Protein AF-A0A392VNH1-F1 (afdb_monomer_lite)

Organism: NCBI:txid97028

Structure (mmCIF, N/CA/C/O backbone):
data_AF-A0A392VNH1-F1
#
_entry.id   AF-A0A392VNH1-F1
#
loop_
_atom_site.group_PDB
_atom_site.id
_atom_site.type_symbol
_atom_site.label_atom_id
_atom_site.label_alt_id
_atom_site.label_comp_id
_atom_site.label_asym_id
_atom_site.label_entity_id
_atom_site.label_seq_id
_atom_site.pdbx_PDB_ins_code
_atom_site.Cartn_x
_atom_site.Cartn_y
_atom_site.Cartn_z
_atom_site.occupancy
_atom_site.B_iso_or_equiv
_atom_site.auth_seq_id
_atom_site.auth_comp_id
_atom_site.auth_asym_id
_atom_site.auth_atom_id
_atom_site.pdbx_PDB_model_num
ATOM 1 N N . THR A 1 1 ? -22.837 -6.531 37.510 1.00 77.06 1 THR A N 1
ATOM 2 C CA . THR A 1 1 ? -22.581 -5.074 37.593 1.00 77.06 1 THR A CA 1
ATOM 3 C C . THR A 1 1 ? -21.116 -4.726 37.375 1.00 77.06 1 THR A C 1
ATOM 5 O O . THR A 1 1 ? -20.851 -3.957 36.466 1.00 77.06 1 THR A O 1
ATOM 8 N N . ALA A 1 2 ? -20.161 -5.328 38.100 1.00 90.69 2 ALA A N 1
ATOM 9 C CA . ALA A 1 2 ? -18.722 -5.095 37.879 1.00 90.69 2 ALA A CA 1
ATOM 10 C C . ALA A 1 2 ? -18.224 -5.521 36.481 1.00 90.69 2 ALA A C 1
ATOM 12 O O . ALA A 1 2 ? -17.480 -4.786 35.845 1.00 90.69 2 ALA A O 1
ATOM 13 N N . GLU A 1 3 ? -18.708 -6.653 35.961 1.00 93.31 3 GLU A N 1
ATOM 14 C CA . GLU A 1 3 ? -18.324 -7.136 34.624 1.00 93.31 3 GLU A CA 1
ATOM 15 C C . GLU A 1 3 ? -18.777 -6.197 33.495 1.00 93.31 3 GLU A C 1
ATOM 17 O O . GLU A 1 3 ? -18.044 -5.959 32.544 1.00 93.31 3 GLU A O 1
ATOM 22 N N . ILE A 1 4 ? -19.955 -5.581 33.636 1.00 95.00 4 ILE A N 1
ATOM 23 C CA . ILE A 1 4 ? -20.457 -4.590 32.670 1.00 95.00 4 ILE A CA 1
ATOM 24 C C . ILE A 1 4 ? -19.579 -3.333 32.689 1.00 95.00 4 ILE A C 1
ATOM 26 O O . ILE A 1 4 ? -19.298 -2.772 31.634 1.00 95.00 4 ILE A O 1
ATOM 30 N N . ALA A 1 5 ? -19.119 -2.905 33.869 1.00 95.62 5 ALA A N 1
ATOM 31 C CA . ALA A 1 5 ? -18.202 -1.775 33.991 1.00 95.62 5 ALA A CA 1
ATOM 32 C C . ALA A 1 5 ? -16.828 -2.086 33.370 1.00 95.62 5 ALA A C 1
ATOM 34 O O . ALA A 1 5 ? -16.300 -1.266 32.626 1.00 95.62 5 ALA A O 1
ATOM 35 N N . ARG A 1 6 ? -16.294 -3.295 33.599 1.00 96.44 6 ARG A N 1
ATOM 36 C CA . ARG A 1 6 ? -15.047 -3.770 32.976 1.00 96.44 6 ARG A CA 1
ATOM 37 C C . ARG A 1 6 ? -15.145 -3.775 31.450 1.00 96.44 6 ARG A C 1
ATOM 39 O O . ARG A 1 6 ? -14.278 -3.223 30.782 1.00 96.44 6 ARG A O 1
ATOM 46 N N . LEU A 1 7 ? -16.230 -4.331 30.911 1.00 97.25 7 LEU A N 1
ATOM 47 C CA . LEU A 1 7 ? -16.483 -4.372 29.469 1.00 97.25 7 LEU A CA 1
ATOM 48 C C . LEU A 1 7 ? -16.696 -2.976 28.868 1.00 97.25 7 LEU A C 1
ATOM 50 O O . LEU A 1 7 ? -16.307 -2.732 27.728 1.00 97.25 7 LEU A O 1
ATOM 54 N N . ALA A 1 8 ? -17.307 -2.047 29.608 1.00 96.94 8 ALA A N 1
ATOM 55 C CA . ALA A 1 8 ? -17.461 -0.667 29.155 1.00 96.94 8 ALA A CA 1
ATOM 56 C C . ALA A 1 8 ? -16.106 0.050 29.030 1.00 96.94 8 ALA A C 1
ATOM 58 O O . ALA A 1 8 ? -15.901 0.767 28.050 1.00 96.94 8 ALA A O 1
ATOM 59 N N . GLU A 1 9 ? -15.190 -0.185 29.973 1.00 97.31 9 GLU A N 1
ATOM 60 C CA . GLU A 1 9 ? -13.839 0.383 29.943 1.00 97.31 9 GLU A CA 1
ATOM 61 C C . GLU A 1 9 ? -12.977 -0.249 28.840 1.00 97.31 9 GLU A C 1
ATOM 63 O O . GLU A 1 9 ? -12.351 0.472 28.065 1.00 97.31 9 GLU A O 1
ATOM 68 N N . GLU A 1 10 ? -13.012 -1.579 28.681 1.00 97.62 10 GLU A N 1
ATOM 69 C CA . GLU A 1 10 ? -12.344 -2.271 27.564 1.00 97.62 10 GLU A CA 1
ATOM 70 C C . GLU A 1 10 ? -12.845 -1.765 26.207 1.00 97.62 10 GLU A C 1
ATOM 72 O O . GLU A 1 10 ? -12.042 -1.485 25.319 1.00 97.62 10 GLU A O 1
ATOM 77 N N . ARG A 1 11 ? -14.161 -1.578 26.045 1.00 97.25 11 ARG A N 1
ATOM 78 C CA . ARG A 1 11 ? -14.726 -1.036 24.803 1.00 97.25 11 ARG A CA 1
ATOM 79 C C . ARG A 1 11 ? -14.237 0.385 24.531 1.00 97.25 11 ARG A C 1
ATOM 81 O O . ARG A 1 11 ? -13.919 0.694 23.387 1.00 97.25 11 ARG A O 1
ATOM 88 N N . LYS A 1 12 ? -14.184 1.244 25.553 1.00 98.06 12 LYS A N 1
ATOM 89 C CA . LYS A 1 12 ? -13.681 2.616 25.410 1.00 98.06 12 LYS A CA 1
ATOM 90 C C . LYS A 1 12 ? -12.217 2.610 24.963 1.00 98.06 12 LYS A C 1
ATOM 92 O O . LYS A 1 12 ? -11.882 3.278 23.990 1.00 98.06 12 LYS A O 1
ATOM 97 N N . LYS A 1 13 ? -11.384 1.789 25.606 1.00 97.88 13 LYS A N 1
ATOM 98 C CA . LYS A 1 13 ? -9.978 1.616 25.234 1.00 97.88 13 LYS A CA 1
ATOM 99 C C . LYS A 1 13 ? -9.821 1.116 23.794 1.00 97.88 13 LYS A C 1
ATOM 101 O O . LYS A 1 13 ? -9.035 1.673 23.039 1.00 97.88 13 LYS A O 1
ATOM 106 N N . LEU A 1 14 ? -10.616 0.126 23.382 1.00 97.69 14 LEU A N 1
ATOM 107 C CA . LEU A 1 14 ? -10.608 -0.372 22.003 1.00 97.69 14 LEU A CA 1
ATOM 108 C C . LEU A 1 14 ? -11.020 0.700 20.986 1.00 97.69 14 LEU A C 1
ATOM 110 O O . LEU A 1 14 ? -10.470 0.738 19.890 1.00 97.69 14 LEU A O 1
ATOM 114 N N . GLN A 1 15 ? -11.970 1.575 21.324 1.00 97.88 15 GLN A N 1
ATOM 115 C CA . GLN A 1 15 ? -12.355 2.690 20.451 1.00 97.88 15 GLN A CA 1
ATOM 116 C C . GLN A 1 15 ? -11.231 3.725 20.308 1.00 97.88 15 GLN A C 1
ATOM 118 O O . GLN A 1 15 ? -11.010 4.225 19.207 1.00 97.88 15 GLN A O 1
ATOM 123 N N . GLU A 1 16 ? -10.510 4.022 21.390 1.00 97.88 16 GLU A N 1
ATOM 124 C CA . GLU A 1 16 ? -9.342 4.912 21.366 1.00 97.88 16 GLU A CA 1
ATOM 125 C C . GLU A 1 16 ? -8.197 4.315 20.532 1.00 97.88 16 GLU A C 1
ATOM 127 O O . GLU A 1 16 ? -7.642 4.999 19.670 1.00 97.88 16 GLU A O 1
ATOM 132 N N . GLU A 1 17 ? -7.891 3.028 20.722 1.00 97.56 17 GLU A N 1
ATOM 133 C CA . GLU A 1 17 ? -6.878 2.307 19.940 1.00 97.56 17 GLU A CA 1
ATOM 134 C C . GLU A 1 17 ? -7.248 2.230 18.453 1.00 97.56 17 GLU A C 1
ATOM 136 O O . GLU A 1 17 ? -6.392 2.456 17.598 1.00 97.56 17 GLU A O 1
ATOM 141 N N . LEU A 1 18 ? -8.523 1.985 18.125 1.00 95.12 18 LEU A N 1
ATOM 142 C CA . LEU A 1 18 ? -9.006 2.014 16.742 1.00 95.12 18 LEU A CA 1
ATOM 143 C C . LEU A 1 18 ? -8.858 3.398 16.108 1.00 95.12 18 LEU A C 1
ATOM 145 O O . LEU A 1 18 ? -8.426 3.489 14.961 1.00 95.12 18 LEU A O 1
ATOM 149 N N . GLY A 1 19 ? -9.185 4.468 16.835 1.00 95.38 19 GLY A N 1
ATOM 150 C CA . GLY A 1 19 ? -9.015 5.834 16.339 1.00 95.38 19 GLY A CA 1
ATOM 151 C C . GLY A 1 19 ? -7.546 6.178 16.082 1.00 95.38 19 GLY A C 1
ATOM 152 O O . GLY A 1 19 ? -7.210 6.721 15.031 1.00 95.38 19 GLY A O 1
ATOM 153 N N . ALA A 1 20 ? -6.655 5.802 17.003 1.00 95.19 20 ALA A N 1
ATOM 154 C CA . ALA A 1 20 ? -5.215 5.979 16.830 1.00 95.19 20 ALA A CA 1
ATOM 155 C C . ALA A 1 20 ? -4.678 5.177 15.634 1.00 95.19 20 ALA A C 1
ATOM 157 O O . ALA A 1 20 ? -3.876 5.691 14.854 1.00 95.19 20 ALA A O 1
ATOM 158 N N . LEU A 1 21 ? -5.154 3.942 15.453 1.00 90.00 21 LEU A N 1
ATOM 159 C CA . LEU A 1 21 ? -4.783 3.108 14.315 1.00 90.00 21 LEU A CA 1
ATOM 160 C C . LEU A 1 21 ? -5.260 3.719 12.992 1.00 90.00 21 LEU A C 1
ATOM 162 O O . LEU A 1 21 ? -4.482 3.789 12.048 1.00 90.00 21 LEU A O 1
ATOM 166 N N . GLN A 1 22 ? -6.494 4.221 12.929 1.00 86.12 22 GLN A N 1
ATOM 167 C CA . GLN A 1 22 ? -7.014 4.905 11.741 1.00 86.12 22 GLN A CA 1
ATOM 168 C C . GLN A 1 22 ? -6.188 6.143 11.382 1.00 86.12 22 GLN A C 1
ATOM 170 O O . GLN A 1 22 ? -5.858 6.322 10.214 1.00 86.12 22 GLN A O 1
ATOM 175 N 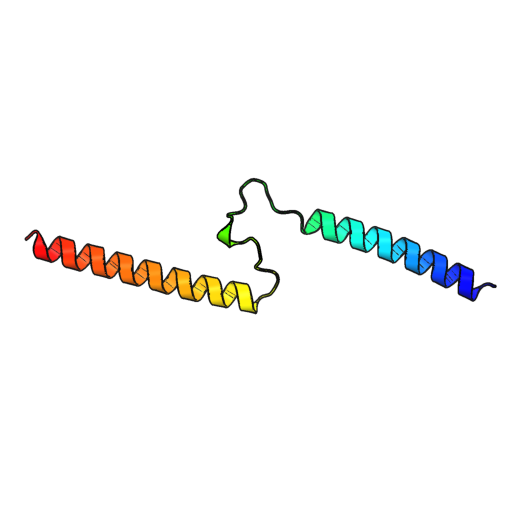N . LEU A 1 23 ? -5.795 6.949 12.373 1.00 88.06 23 LEU A N 1
ATOM 176 C CA . LEU A 1 23 ? -4.901 8.095 12.170 1.00 88.06 23 LEU A CA 1
ATOM 177 C C . LEU A 1 23 ? -3.494 7.670 11.718 1.00 88.06 23 LEU A C 1
ATOM 179 O O . LEU A 1 23 ? -2.863 8.350 10.913 1.00 88.06 23 LEU A O 1
ATOM 183 N N . SER A 1 24 ? -2.991 6.535 12.203 1.00 83.69 24 SER A N 1
ATOM 184 C CA . SER A 1 24 ? -1.710 5.988 11.744 1.00 83.69 24 SER A CA 1
ATOM 185 C C . SER A 1 24 ? -1.780 5.406 10.330 1.00 83.69 24 SER A C 1
ATOM 187 O O . SER A 1 24 ? -0.743 5.274 9.688 1.00 83.69 24 SER A O 1
ATOM 189 N N . MET A 1 25 ? -2.971 5.015 9.875 1.00 82.94 25 MET A N 1
ATOM 190 C CA . MET A 1 25 ? -3.217 4.453 8.546 1.00 82.94 25 MET A CA 1
ATOM 191 C C . MET A 1 25 ? -3.715 5.498 7.540 1.00 82.94 25 MET A C 1
ATOM 193 O O . MET A 1 25 ? -3.956 5.148 6.384 1.00 82.94 25 MET A O 1
ATOM 197 N N . THR A 1 26 ? -3.904 6.758 7.950 1.00 80.75 26 THR A N 1
ATOM 198 C CA . THR A 1 26 ? -4.263 7.824 7.010 1.00 80.75 26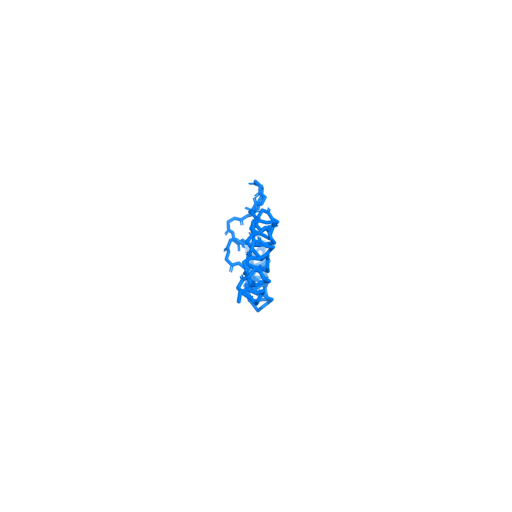 THR A CA 1
ATOM 199 C C . THR A 1 26 ? -3.150 7.981 5.972 1.00 80.75 26 THR A C 1
ATOM 201 O O . THR A 1 26 ? -1.987 8.093 6.368 1.00 80.75 26 THR A O 1
ATOM 204 N N . PRO A 1 27 ? -3.483 8.006 4.670 1.00 74.56 27 PRO A N 1
ATOM 205 C CA . PRO A 1 27 ? -2.488 8.176 3.623 1.00 74.56 27 PRO A CA 1
ATOM 206 C C . PRO A 1 27 ? -1.691 9.471 3.793 1.00 74.56 27 PRO A C 1
ATOM 208 O O . PRO A 1 27 ? -2.244 10.496 4.204 1.00 74.56 27 PRO A O 1
ATOM 211 N N . VAL A 1 28 ? -0.407 9.439 3.443 1.00 82.56 28 VAL A N 1
ATOM 212 C CA . VAL A 1 28 ? 0.423 10.653 3.353 1.00 82.56 28 VAL A CA 1
ATOM 213 C C . VAL A 1 28 ? 0.010 11.473 2.120 1.00 82.56 28 VAL A C 1
ATOM 215 O O . VAL A 1 28 ? -0.416 10.898 1.122 1.00 82.56 28 VAL A O 1
ATOM 218 N N . GLU A 1 29 ? 0.125 12.810 2.167 1.00 78.44 29 GLU A N 1
ATOM 219 C CA . GLU A 1 29 ? -0.276 13.690 1.045 1.00 78.44 29 GLU A CA 1
ATOM 220 C C . GLU A 1 29 ? 0.380 13.304 -0.292 1.00 78.44 29 GLU A C 1
ATOM 222 O O . GLU A 1 29 ? -0.277 13.352 -1.330 1.00 78.44 29 GLU A O 1
ATOM 227 N N . ASP A 1 30 ? 1.635 12.851 -0.255 1.00 81.19 30 ASP A N 1
ATOM 228 C CA . ASP A 1 30 ? 2.411 12.433 -1.432 1.00 81.19 30 ASP A CA 1
ATOM 229 C C . ASP A 1 30 ? 2.347 10.923 -1.707 1.00 81.19 30 ASP A C 1
ATOM 231 O O . ASP A 1 30 ? 3.118 10.386 -2.510 1.00 81.19 30 ASP A O 1
ATOM 235 N N . GLU A 1 31 ? 1.469 10.196 -1.016 1.00 78.62 31 GLU A N 1
ATOM 236 C CA . GLU A 1 31 ? 1.338 8.765 -1.222 1.00 78.62 31 GLU A CA 1
ATOM 237 C C . GLU A 1 31 ? 0.720 8.495 -2.607 1.00 78.62 31 GLU A C 1
ATOM 239 O O . GLU A 1 31 ? -0.383 8.975 -2.900 1.00 78.62 31 GLU A O 1
ATOM 244 N N . PRO A 1 32 ? 1.407 7.742 -3.488 1.00 75.19 32 PRO A N 1
ATOM 245 C CA . PRO A 1 32 ? 0.932 7.545 -4.846 1.00 75.19 32 PRO A CA 1
ATOM 246 C C . PRO A 1 32 ? -0.419 6.823 -4.852 1.00 75.19 32 PRO A C 1
ATOM 248 O O . PRO A 1 32 ? -0.666 5.909 -4.071 1.00 75.19 32 PRO A O 1
ATOM 251 N N . GLU A 1 33 ? -1.307 7.160 -5.790 1.00 74.62 33 GLU A N 1
ATOM 252 C CA . GLU A 1 33 ? -2.619 6.492 -5.867 1.00 74.62 33 GLU A CA 1
ATOM 253 C C . GLU A 1 33 ? -2.500 4.974 -6.030 1.00 74.62 33 GLU A C 1
ATOM 255 O O . GLU A 1 33 ? -3.380 4.231 -5.616 1.00 74.62 33 GLU A O 1
ATOM 260 N N . THR A 1 34 ? -1.377 4.500 -6.567 1.00 72.94 34 THR A N 1
ATOM 261 C CA . THR A 1 34 ? -1.084 3.079 -6.746 1.00 72.94 34 THR A CA 1
ATOM 262 C C . THR A 1 34 ? -0.772 2.329 -5.452 1.00 72.94 34 THR A C 1
ATOM 264 O O . THR A 1 34 ? -0.742 1.101 -5.483 1.00 72.94 34 THR A O 1
ATOM 267 N N . SER A 1 35 ? -0.483 3.026 -4.347 1.00 71.06 35 SER A N 1
ATOM 268 C CA . SER A 1 35 ? -0.380 2.417 -3.014 1.00 71.06 35 SER A CA 1
ATOM 269 C C . SER A 1 35 ? -1.703 2.434 -2.251 1.00 71.06 35 SER A C 1
ATOM 271 O O . SER A 1 35 ? -1.858 1.670 -1.296 1.00 71.06 35 SER A O 1
ATOM 273 N N . ARG A 1 36 ? -2.711 3.191 -2.717 1.00 70.38 36 ARG A N 1
ATOM 274 C CA . ARG A 1 36 ? -4.072 3.086 -2.176 1.00 70.38 36 ARG A CA 1
ATOM 275 C C . ARG A 1 36 ? -4.610 1.678 -2.441 1.00 70.38 36 ARG A C 1
ATOM 277 O O . ARG A 1 36 ? -4.733 1.254 -3.585 1.00 70.38 36 ARG A O 1
ATOM 284 N N . GLY A 1 37 ? -4.942 0.963 -1.368 1.00 69.94 37 GLY A N 1
ATOM 285 C CA . GLY A 1 37 ? -5.456 -0.410 -1.431 1.00 69.94 37 GLY A CA 1
ATOM 286 C C . GLY A 1 37 ? -4.419 -1.504 -1.165 1.00 69.94 37 GLY A C 1
ATOM 287 O O . GLY A 1 37 ? -4.806 -2.663 -1.081 1.00 69.94 37 GLY A O 1
ATOM 288 N N . LEU A 1 38 ? -3.139 -1.168 -0.958 1.00 79.25 38 LEU A N 1
ATOM 289 C CA . LEU A 1 38 ? -2.127 -2.124 -0.487 1.00 79.25 38 LEU A CA 1
ATOM 290 C C . LEU A 1 38 ? -2.244 -2.302 1.034 1.00 79.25 38 LEU A C 1
ATOM 292 O O . LEU A 1 38 ? -1.467 -1.760 1.816 1.00 79.25 38 LEU A O 1
ATOM 296 N N . SER A 1 39 ? -3.262 -3.039 1.461 1.00 74.44 39 SER A N 1
ATOM 297 C CA . SER A 1 39 ? -3.569 -3.310 2.870 1.00 74.44 39 SER A CA 1
ATOM 298 C C . SER A 1 39 ? -2.852 -4.547 3.420 1.00 74.44 39 SER A C 1
ATOM 300 O O . SER A 1 39 ? -2.754 -4.737 4.635 1.00 74.44 39 SER A O 1
ATOM 302 N N . THR A 1 40 ? -2.311 -5.386 2.533 1.00 82.81 40 THR A N 1
ATOM 303 C CA . THR A 1 40 ? -1.637 -6.637 2.875 1.00 82.81 40 THR A CA 1
ATOM 304 C C . THR A 1 40 ? -0.283 -6.786 2.184 1.00 82.81 40 THR A C 1
ATOM 306 O O . THR A 1 40 ? -0.009 -6.236 1.117 1.00 82.81 40 THR A O 1
ATOM 309 N N . ARG A 1 41 ? 0.581 -7.624 2.771 1.00 80.25 41 ARG A N 1
ATOM 310 C CA . ARG A 1 41 ? 1.873 -7.987 2.170 1.00 80.25 41 ARG A CA 1
ATOM 311 C C . ARG A 1 41 ? 1.720 -8.648 0.793 1.00 80.25 41 ARG A C 1
ATOM 313 O O . ARG A 1 41 ? 2.609 -8.503 -0.037 1.00 80.25 41 ARG A O 1
ATOM 320 N N . ALA A 1 42 ? 0.635 -9.388 0.566 1.00 84.38 42 ALA A N 1
ATOM 321 C CA . ALA A 1 42 ? 0.380 -10.054 -0.709 1.00 84.38 42 ALA A CA 1
ATOM 322 C C . ALA A 1 42 ? 0.100 -9.037 -1.823 1.00 84.38 42 ALA A C 1
ATOM 324 O O . ALA A 1 42 ? 0.751 -9.096 -2.863 1.00 84.38 42 ALA A O 1
ATOM 325 N N . GLU A 1 43 ? -0.775 -8.063 -1.559 1.00 85.94 43 GLU A N 1
ATOM 326 C CA . GLU A 1 43 ? -1.086 -6.972 -2.495 1.00 85.94 43 GLU A CA 1
ATOM 327 C C . GLU A 1 43 ? 0.175 -6.170 -2.851 1.00 85.94 43 GLU A C 1
ATOM 329 O O . GLU A 1 43 ? 0.417 -5.856 -4.016 1.00 85.94 43 GLU A O 1
ATOM 334 N N . LEU A 1 44 ? 1.036 -5.894 -1.862 1.00 86.00 44 LEU A N 1
ATOM 335 C CA . LEU A 1 44 ? 2.312 -5.219 -2.107 1.00 86.00 44 LEU A CA 1
ATOM 336 C C . LEU A 1 44 ? 3.229 -6.025 -3.043 1.00 86.00 44 LEU A C 1
ATOM 338 O O . LEU A 1 44 ? 3.824 -5.459 -3.959 1.00 86.00 44 LEU A O 1
ATOM 342 N N . ILE A 1 45 ? 3.351 -7.339 -2.827 1.00 87.12 45 ILE A N 1
ATOM 343 C CA . ILE A 1 45 ? 4.183 -8.211 -3.671 1.00 87.12 45 ILE A CA 1
ATOM 344 C C . ILE A 1 45 ? 3.642 -8.249 -5.102 1.00 87.12 45 ILE A C 1
ATOM 346 O O . ILE A 1 45 ? 4.422 -8.126 -6.043 1.00 87.12 45 ILE A O 1
ATOM 350 N N . GLU A 1 46 ? 2.327 -8.372 -5.275 1.00 89.75 46 GLU A N 1
ATOM 351 C CA . GLU A 1 46 ? 1.692 -8.350 -6.595 1.00 89.75 46 GLU A CA 1
ATOM 352 C C . GLU A 1 46 ? 2.001 -7.047 -7.342 1.00 89.75 46 GLU A C 1
ATOM 354 O O . GLU A 1 46 ? 2.433 -7.079 -8.497 1.00 89.75 46 GLU A O 1
ATOM 359 N N . ARG A 1 47 ? 1.884 -5.896 -6.665 1.00 88.50 47 ARG A N 1
ATOM 360 C CA . ARG A 1 47 ? 2.184 -4.600 -7.282 1.00 88.50 47 ARG A CA 1
ATOM 361 C C . ARG A 1 47 ? 3.652 -4.470 -7.687 1.00 88.50 47 ARG A C 1
ATOM 363 O O . AR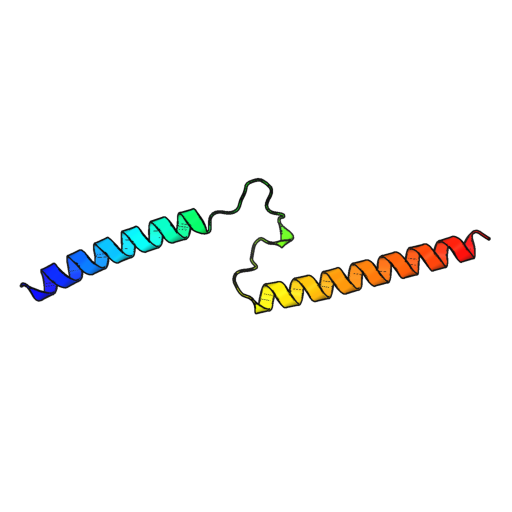G A 1 47 ? 3.934 -3.944 -8.762 1.00 88.50 47 ARG A O 1
ATOM 370 N N . ILE A 1 48 ? 4.575 -4.969 -6.862 1.00 90.75 48 ILE A N 1
ATOM 371 C CA . ILE A 1 48 ? 6.013 -4.987 -7.172 1.00 90.75 48 ILE A CA 1
ATOM 372 C C . ILE A 1 48 ? 6.296 -5.831 -8.420 1.00 9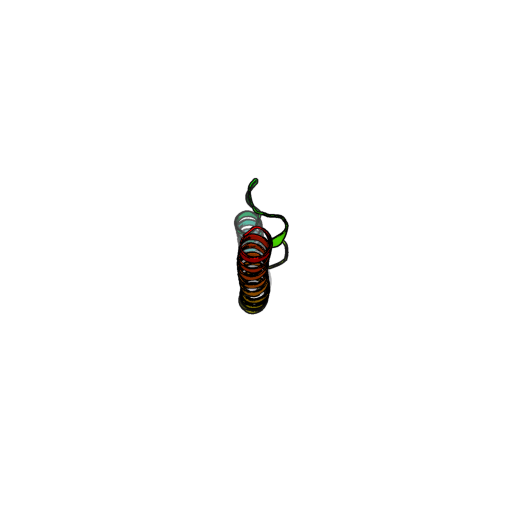0.75 48 ILE A C 1
ATOM 374 O O . ILE A 1 48 ? 7.101 -5.421 -9.254 1.00 90.75 48 ILE A O 1
ATOM 378 N N . LEU A 1 49 ? 5.635 -6.982 -8.574 1.00 93.94 49 LEU A N 1
ATOM 379 C CA . LEU A 1 49 ? 5.822 -7.847 -9.743 1.00 93.94 49 LEU A CA 1
ATOM 380 C C . LEU A 1 49 ? 5.373 -7.164 -11.039 1.00 93.94 49 LEU A C 1
ATOM 382 O O . LEU A 1 49 ? 6.115 -7.192 -12.018 1.00 93.94 49 LEU A O 1
ATOM 386 N N . VAL A 1 50 ? 4.206 -6.512 -11.029 1.00 92.94 50 VAL A N 1
ATOM 387 C CA . VAL A 1 50 ? 3.700 -5.758 -12.191 1.00 92.94 50 VAL A CA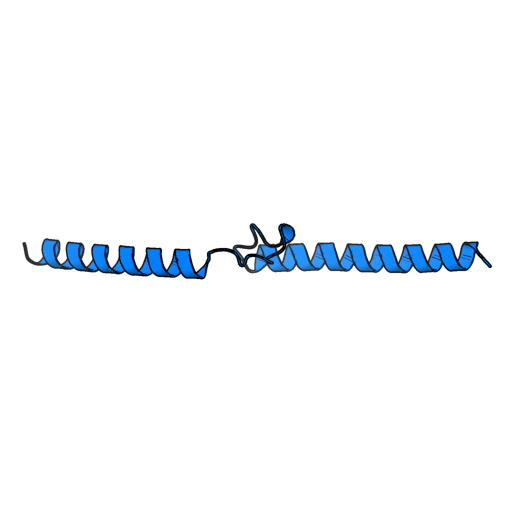 1
ATOM 388 C C . VAL A 1 50 ? 4.671 -4.641 -12.576 1.00 92.94 50 VAL A C 1
ATOM 390 O 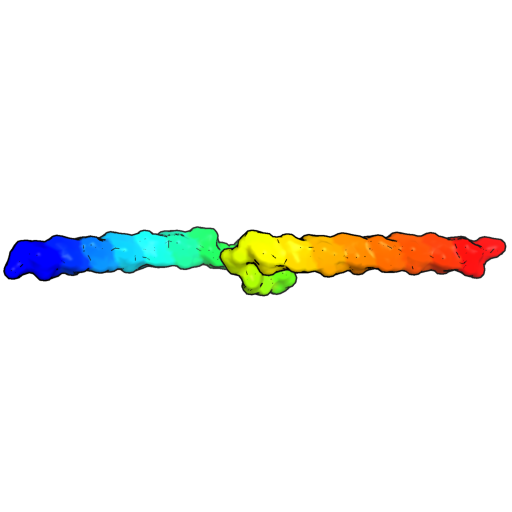O . VAL A 1 50 ? 5.091 -4.565 -13.726 1.00 92.94 50 VAL A O 1
ATOM 393 N N . LEU A 1 51 ? 5.104 -3.830 -11.605 1.00 93.06 51 LEU A N 1
ATOM 394 C CA . LEU A 1 51 ? 6.060 -2.746 -11.857 1.00 93.06 51 LEU A CA 1
ATOM 395 C C . LEU A 1 51 ? 7.404 -3.262 -12.388 1.00 93.06 51 LEU A C 1
ATOM 397 O O . LEU A 1 51 ? 8.012 -2.632 -13.249 1.00 93.06 51 LEU A O 1
ATOM 401 N N . GLY A 1 52 ? 7.873 -4.408 -11.887 1.00 95.06 52 GLY A N 1
ATOM 402 C CA . GLY A 1 52 ? 9.086 -5.050 -12.386 1.00 95.06 52 GLY A CA 1
ATOM 403 C C . GLY A 1 52 ? 8.978 -5.429 -13.862 1.00 95.06 52 GLY A C 1
ATOM 404 O O . GLY A 1 52 ? 9.922 -5.205 -14.617 1.00 95.06 52 GLY A O 1
ATOM 405 N N . GLN A 1 53 ? 7.824 -5.951 -14.281 1.00 96.94 53 GLN A N 1
ATOM 406 C CA . GLN A 1 53 ? 7.578 -6.286 -15.681 1.00 96.94 53 GLN A CA 1
ATOM 407 C C . GLN A 1 53 ? 7.520 -5.033 -16.564 1.00 96.94 53 GLN A C 1
ATOM 409 O O . GLN A 1 53 ? 8.214 -4.986 -17.577 1.00 96.94 53 GLN A O 1
ATOM 414 N N . ASP A 1 54 ? 6.790 -3.997 -16.139 1.00 96.12 54 ASP A N 1
ATOM 415 C CA . ASP A 1 54 ? 6.676 -2.732 -16.880 1.00 96.12 54 ASP A CA 1
ATOM 416 C C . ASP A 1 54 ? 8.056 -2.101 -17.150 1.00 96.12 54 ASP A C 1
ATOM 418 O O . ASP A 1 54 ? 8.333 -1.612 -18.248 1.00 96.12 54 ASP A O 1
ATOM 422 N N . VAL A 1 55 ? 8.957 -2.143 -16.160 1.00 97.12 55 VAL A N 1
ATOM 423 C CA . VAL A 1 55 ? 10.335 -1.645 -16.306 1.00 97.12 55 VAL A CA 1
ATOM 424 C C . VAL A 1 55 ? 11.122 -2.472 -17.321 1.00 97.12 55 VAL A C 1
ATOM 426 O O . VAL A 1 55 ? 11.815 -1.897 -18.163 1.00 97.12 55 VAL A O 1
ATOM 429 N N . LEU A 1 56 ? 11.032 -3.803 -17.263 1.00 97.62 56 LEU A N 1
ATOM 430 C CA . LEU A 1 56 ? 11.727 -4.679 -18.211 1.00 97.62 56 LEU A CA 1
ATOM 431 C C . LEU A 1 56 ? 11.242 -4.455 -19.646 1.00 97.62 56 LEU A C 1
ATOM 433 O O . LEU A 1 56 ? 12.064 -4.359 -20.561 1.00 97.62 56 LEU A O 1
ATOM 437 N N . ASP A 1 57 ? 9.931 -4.317 -19.834 1.00 97.88 57 ASP A N 1
ATOM 438 C CA . ASP A 1 57 ? 9.333 -4.054 -21.141 1.00 97.88 57 ASP A CA 1
ATOM 439 C C . ASP A 1 57 ? 9.755 -2.682 -21.675 1.00 97.88 57 ASP A C 1
ATOM 441 O O . ASP A 1 57 ? 10.135 -2.563 -22.842 1.00 97.88 57 ASP A O 1
ATOM 445 N N . GLY A 1 58 ? 9.791 -1.661 -20.812 1.00 97.44 58 GLY A N 1
ATOM 446 C CA . GLY A 1 58 ? 10.288 -0.333 -21.167 1.00 97.44 58 GLY A CA 1
ATOM 447 C C . GLY A 1 58 ? 11.758 -0.337 -21.598 1.00 97.44 58 GLY A C 1
ATOM 448 O O . GLY A 1 58 ? 12.112 0.296 -22.594 1.00 97.44 58 GLY A O 1
ATOM 449 N N . VAL A 1 59 ? 12.619 -1.080 -20.894 1.00 97.94 59 VAL A N 1
ATOM 450 C CA . VAL A 1 59 ? 14.043 -1.222 -21.253 1.00 97.94 59 VAL A CA 1
ATOM 451 C C . VAL A 1 59 ? 14.202 -1.924 -22.597 1.00 97.94 59 VAL A C 1
ATOM 453 O O . VAL A 1 59 ? 14.958 -1.448 -23.445 1.00 97.94 59 VAL A O 1
ATOM 456 N N . LYS A 1 60 ? 13.483 -3.031 -22.808 1.00 97.31 60 LYS A N 1
ATOM 457 C CA . LYS A 1 60 ? 13.507 -3.758 -24.080 1.00 97.31 60 LYS A CA 1
ATOM 458 C C . LYS A 1 60 ? 13.065 -2.857 -25.230 1.00 97.31 60 LYS A C 1
ATOM 460 O O . LYS A 1 60 ? 13.768 -2.763 -26.228 1.00 97.31 60 LYS A O 1
ATOM 465 N N . PHE A 1 61 ? 11.950 -2.153 -25.054 1.00 97.44 61 PHE A N 1
ATOM 466 C CA . PHE A 1 61 ? 11.447 -1.210 -26.046 1.00 97.44 61 PHE A CA 1
ATOM 467 C C . PHE A 1 61 ? 12.481 -0.126 -26.380 1.00 97.44 61 PHE A C 1
ATOM 469 O O . PHE A 1 61 ? 12.729 0.156 -27.550 1.00 97.44 61 PHE A O 1
ATOM 476 N N . GLY A 1 62 ? 13.121 0.461 -25.362 1.00 97.75 62 GLY A N 1
ATOM 477 C CA . GLY A 1 62 ? 14.168 1.464 -25.560 1.00 97.75 62 GLY A CA 1
ATOM 478 C C . GLY A 1 62 ? 15.380 0.925 -26.323 1.00 97.75 62 GLY A C 1
ATOM 479 O O . GLY A 1 62 ? 15.919 1.625 -27.180 1.00 97.75 62 GLY A O 1
ATOM 480 N N . PHE A 1 63 ? 15.784 -0.317 -26.041 1.00 97.75 63 PHE A N 1
ATOM 481 C CA . PHE A 1 63 ? 16.856 -1.000 -26.762 1.00 97.75 63 PHE A CA 1
ATOM 482 C C . PHE A 1 63 ? 16.490 -1.249 -28.229 1.00 97.75 63 PHE A C 1
ATOM 484 O O . PHE A 1 63 ? 17.242 -0.832 -29.107 1.00 97.75 63 PHE A O 1
ATOM 491 N N . ASP A 1 64 ? 15.337 -1.868 -28.490 1.00 97.88 64 ASP A N 1
ATOM 492 C CA . ASP A 1 64 ? 14.873 -2.186 -29.846 1.00 97.88 64 ASP A CA 1
ATOM 493 C C . ASP A 1 64 ? 14.773 -0.905 -30.693 1.00 97.88 64 ASP A C 1
ATOM 495 O O . ASP A 1 64 ? 15.307 -0.836 -31.796 1.00 97.88 64 ASP A O 1
ATOM 499 N N . ASN A 1 65 ? 14.210 0.167 -30.129 1.00 97.44 65 ASN A N 1
ATOM 500 C CA . ASN A 1 65 ? 14.140 1.461 -30.802 1.00 97.44 65 ASN A CA 1
ATOM 501 C C . ASN A 1 65 ? 15.530 2.069 -31.085 1.00 97.44 65 ASN A C 1
ATOM 503 O O . ASN A 1 65 ? 15.721 2.695 -32.122 1.00 97.44 65 ASN A O 1
ATOM 507 N N . ALA A 1 66 ? 16.501 1.928 -30.176 1.00 97.75 66 ALA A N 1
ATOM 508 C CA . ALA A 1 66 ? 17.861 2.411 -30.420 1.00 97.75 66 ALA A CA 1
ATOM 509 C C . ALA A 1 66 ? 18.561 1.618 -31.537 1.00 97.75 66 ALA A C 1
ATOM 511 O O . ALA A 1 66 ? 19.321 2.201 -32.306 1.00 97.75 66 ALA A O 1
ATOM 512 N N . VAL A 1 67 ? 18.287 0.312 -31.635 1.00 96.88 67 VAL A N 1
ATOM 513 C CA . VAL A 1 67 ? 18.768 -0.551 -32.723 1.00 96.88 67 VAL A CA 1
ATOM 514 C C . VAL A 1 67 ? 18.132 -0.160 -34.056 1.00 96.88 67 VAL A C 1
ATOM 516 O O . VAL A 1 67 ? 18.849 -0.050 -35.041 1.00 96.88 67 VAL A O 1
ATOM 519 N N . ASP A 1 68 ? 16.827 0.109 -34.087 1.00 96.88 68 ASP A N 1
ATOM 520 C CA . ASP A 1 68 ? 16.117 0.523 -35.307 1.00 96.88 68 ASP A CA 1
ATOM 521 C C . ASP A 1 68 ? 16.572 1.895 -35.842 1.00 96.88 68 ASP A C 1
ATOM 523 O O . ASP A 1 68 ? 16.358 2.212 -37.013 1.00 96.88 68 ASP A O 1
ATOM 527 N N . GLN A 1 69 ? 17.174 2.728 -34.987 1.00 95.12 69 GLN A N 1
ATOM 528 C CA . GLN A 1 69 ? 17.682 4.058 -35.343 1.00 95.12 69 GLN A CA 1
ATOM 529 C C . GLN A 1 69 ? 19.150 4.069 -35.817 1.00 95.12 69 GLN A C 1
ATOM 531 O O . GLN A 1 69 ? 19.655 5.145 -36.153 1.00 95.12 69 GLN A O 1
ATOM 536 N N . LEU A 1 70 ? 19.832 2.918 -35.839 1.00 86.38 70 LEU A N 1
ATOM 537 C CA . LEU A 1 70 ? 21.200 2.738 -36.355 1.00 86.38 70 LEU A CA 1
ATOM 538 C C . LEU A 1 70 ? 21.207 2.330 -37.834 1.00 86.38 70 LEU A C 1
ATOM 540 O O . LEU A 1 70 ? 22.084 2.854 -38.561 1.00 86.38 70 LEU A O 1
#

pLDDT: mean 89.89, std 8.67, range [69.94, 98.06]

Sequence (70 aa):
TAEIARLAEERKKLQEELGALQLSMTPVEDEPETSRGLSTRAELIERILVLGQDVLDGVKFGFDNAVDQL

Radius of gyration: 23.85 Å; chains: 1; bounding box: 44×24×74 Å

Secondary structure (DSSP, 8-state):
-HHHHHHHHHHHHHHHHHHHHHHHTSPPTT--GGGTT--SHHHHHHHHHHHHHHHHHHHHHHHHHHHHT-

Foldseek 3Di:
DVVVVVVVVVVVVVVVVVVVVVVVPPDDPPHDPQCVPCPDPVSVVVSVVVVVVVVVVVVVVVVVVVVVVD